Protein AF-A0A371MKV5-F1 (afdb_monomer)

Foldseek 3Di:
DDDDDPVVPPPPDDDDDDPPFDKFAAPVVRDIDGLCCCCPVVVCVPCSLVVVQVVCCVVPVHGTPPQKWWKKQWPPDRDIDTHSDPVVNVVVQQVCCQVPQTKMWIDTPPDDIDIDGYD

Radius of gyration: 21.93 Å; Cα contacts (8 Å, |Δi|>4): 164; chains: 1; bounding box: 76×26×45 Å

pLDDT: mean 86.49, std 12.55, range [53.44, 97.62]

Secondary structure (DSSP, 8-state):
-PPPPGGGG---PPSS------EEEETTTTEEEETHIIIIIS--GGGHHHHHHHHHHHHHSSPPTT--PEEEEESSSS-EEEESSHHHHHHHHHHHHHHH---EEEEETTEEEEEE---

Mean predicted aligned error: 9.54 Å

Solvent-accessible surface area (backbone atoms only — not comparable to full-atom values): 7220 Å² total; per-residue (Å²): 136,81,80,86,62,82,74,81,68,63,74,77,72,78,84,68,86,79,85,80,68,57,69,51,43,22,82,91,79,70,50,72,44,70,41,52,58,37,37,72,74,64,62,41,56,94,43,26,67,58,52,50,38,59,50,46,24,73,77,70,75,45,63,41,56,99,56,64,49,27,39,34,40,38,79,80,50,98,56,64,53,76,26,85,42,64,71,57,36,53,51,51,40,52,54,49,9,62,75,70,65,34,46,20,40,38,38,39,88,91,51,83,67,45,76,42,68,47,128

Structure (mmCIF, N/CA/C/O backbone):
data_AF-A0A371MKV5-F1
#
_entry.id   AF-A0A371MKV5-F1
#
loop_
_atom_site.group_PDB
_atom_site.id
_atom_site.type_symbol
_atom_site.label_atom_id
_atom_site.label_alt_id
_atom_site.label_comp_id
_atom_site.label_asym_id
_atom_site.label_entity_id
_atom_site.label_s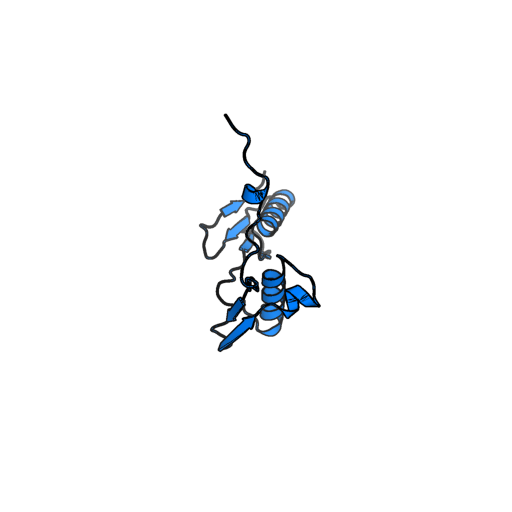eq_id
_atom_site.pdbx_PDB_ins_code
_atom_site.Cartn_x
_atom_site.Cartn_y
_atom_site.Cartn_z
_atom_site.occupancy
_atom_site.B_iso_or_equiv
_atom_site.auth_seq_id
_atom_site.auth_comp_id
_atom_site.auth_asym_id
_atom_site.auth_atom_id
_atom_site.pdbx_PDB_model_num
ATOM 1 N N . MET A 1 1 ? 61.990 2.007 5.699 1.00 53.44 1 MET A N 1
ATOM 2 C CA . MET A 1 1 ? 60.602 1.725 5.289 1.00 53.44 1 MET A CA 1
ATOM 3 C C . MET A 1 1 ? 60.171 2.875 4.407 1.00 53.44 1 MET A C 1
ATOM 5 O O . MET A 1 1 ? 60.236 4.006 4.870 1.00 53.44 1 MET A O 1
ATOM 9 N N . SER A 1 2 ? 59.897 2.611 3.133 1.00 54.66 2 SER A N 1
ATOM 10 C CA . SER A 1 2 ? 59.498 3.646 2.172 1.00 54.66 2 SER A CA 1
ATOM 11 C C . SER A 1 2 ? 57.991 3.899 2.287 1.00 54.66 2 SER A C 1
ATOM 13 O O . SER A 1 2 ? 57.264 2.931 2.521 1.00 54.66 2 SER A O 1
ATOM 15 N N . PRO A 1 3 ? 57.514 5.151 2.169 1.00 62.47 3 PRO A N 1
ATOM 16 C CA . PRO A 1 3 ? 56.083 5.434 2.171 1.00 62.47 3 PRO A CA 1
ATOM 17 C C . PRO A 1 3 ? 55.419 4.852 0.908 1.00 62.47 3 PRO A C 1
ATOM 19 O O . PRO A 1 3 ? 56.089 4.741 -0.126 1.00 62.47 3 PRO A O 1
ATOM 22 N N . PRO A 1 4 ? 54.132 4.465 0.978 1.00 60.06 4 PRO A N 1
ATOM 23 C CA . PRO A 1 4 ? 53.377 4.066 -0.206 1.00 60.06 4 PRO A CA 1
ATOM 24 C C . PRO A 1 4 ? 53.304 5.237 -1.197 1.00 60.06 4 PRO A C 1
ATOM 26 O O . PRO A 1 4 ? 53.263 6.400 -0.791 1.00 60.06 4 PRO A O 1
ATOM 29 N N . SER A 1 5 ? 53.361 4.930 -2.493 1.00 59.56 5 SER A N 1
ATOM 30 C CA . SER A 1 5 ? 53.285 5.934 -3.562 1.00 59.56 5 SER A CA 1
ATOM 31 C C . SER A 1 5 ? 51.828 6.307 -3.847 1.00 59.56 5 SER A C 1
ATOM 33 O O . SER A 1 5 ? 50.949 5.460 -3.738 1.00 59.56 5 SER A O 1
ATOM 35 N N . ASP A 1 6 ? 51.588 7.548 -4.282 1.00 57.12 6 ASP A N 1
ATOM 36 C CA . ASP A 1 6 ? 50.274 8.096 -4.686 1.00 57.12 6 ASP A CA 1
ATOM 37 C C . ASP A 1 6 ? 49.497 7.243 -5.716 1.00 57.12 6 ASP A C 1
ATOM 39 O O . ASP A 1 6 ? 48.298 7.436 -5.908 1.00 57.12 6 ASP A O 1
ATOM 43 N N . ASP A 1 7 ? 50.152 6.283 -6.376 1.00 56.00 7 ASP A N 1
ATOM 44 C CA . ASP A 1 7 ? 49.526 5.409 -7.374 1.00 56.00 7 ASP A CA 1
ATOM 45 C C . ASP A 1 7 ? 48.595 4.343 -6.753 1.00 56.00 7 ASP A C 1
ATOM 47 O O . ASP A 1 7 ? 47.689 3.862 -7.430 1.00 56.00 7 ASP A O 1
ATOM 51 N N . ASP A 1 8 ? 48.727 4.045 -5.451 1.00 56.94 8 ASP A N 1
ATOM 52 C CA . ASP A 1 8 ? 47.818 3.136 -4.721 1.00 56.94 8 ASP A CA 1
ATOM 53 C C . ASP A 1 8 ? 46.412 3.736 -4.498 1.00 56.94 8 ASP A C 1
ATOM 55 O O . ASP A 1 8 ? 45.469 3.015 -4.172 1.00 56.94 8 ASP A O 1
ATOM 59 N N . PHE A 1 9 ? 46.240 5.049 -4.707 1.00 55.78 9 PHE A N 1
ATOM 60 C CA . PHE A 1 9 ? 44.943 5.738 -4.660 1.00 55.78 9 PHE A CA 1
ATOM 61 C C . PHE A 1 9 ? 44.305 5.918 -6.040 1.00 55.78 9 PHE A C 1
ATOM 63 O O . PHE A 1 9 ? 43.363 6.703 -6.182 1.00 55.78 9 PHE A O 1
ATOM 70 N N . ARG A 1 10 ? 44.761 5.198 -7.076 1.00 62.00 10 ARG A N 1
ATOM 71 C CA . ARG A 1 10 ? 43.994 5.113 -8.324 1.00 62.00 10 ARG A CA 1
ATOM 72 C C . ARG A 1 10 ? 42.695 4.362 -8.055 1.00 62.00 10 ARG A C 1
ATOM 74 O O . ARG A 1 10 ? 42.608 3.140 -8.180 1.00 62.00 10 ARG A O 1
ATOM 81 N N . THR A 1 11 ? 41.673 5.133 -7.696 1.00 61.62 11 THR A N 1
ATOM 82 C CA . THR A 1 11 ? 40.267 4.756 -7.745 1.00 61.62 11 THR A CA 1
ATOM 83 C C . THR A 1 11 ? 40.038 4.065 -9.078 1.00 61.62 11 THR A C 1
ATOM 85 O O . THR A 1 11 ? 40.104 4.696 -10.136 1.00 61.62 11 THR A O 1
ATOM 88 N N . HIS A 1 12 ? 39.843 2.749 -9.027 1.00 59.12 12 HIS A N 1
ATOM 89 C CA . HIS A 1 12 ? 39.460 1.972 -10.190 1.00 59.12 12 HIS A CA 1
ATOM 90 C C . HIS A 1 12 ? 38.163 2.590 -10.701 1.00 59.12 12 HIS A C 1
ATOM 92 O O . HIS A 1 12 ? 37.133 2.510 -10.035 1.00 59.12 12 HIS A O 1
ATOM 98 N N . SER A 1 13 ? 38.233 3.291 -11.833 1.00 61.06 13 SER A N 1
ATOM 99 C CA . SER A 1 13 ? 37.035 3.815 -12.477 1.00 61.06 13 SER A CA 1
ATOM 100 C C . SER A 1 13 ? 36.193 2.604 -12.878 1.00 61.06 13 SER A C 1
ATOM 102 O O . SER A 1 13 ? 36.711 1.755 -13.615 1.00 61.06 13 SER A O 1
ATOM 104 N N . PRO A 1 14 ? 34.954 2.464 -12.373 1.00 60.78 14 PRO A N 1
ATOM 105 C CA . PRO A 1 14 ? 34.107 1.349 -12.754 1.00 60.78 14 PRO A CA 1
ATOM 106 C C . PRO A 1 14 ? 33.977 1.340 -14.278 1.00 60.78 14 PRO A C 1
ATOM 108 O O . PRO A 1 14 ? 33.641 2.346 -14.903 1.00 60.78 14 PRO A O 1
ATOM 111 N N . THR A 1 15 ? 34.351 0.217 -14.881 1.00 63.50 15 THR A N 1
ATOM 112 C CA . THR A 1 15 ? 34.209 -0.016 -16.314 1.00 63.50 15 THR A CA 1
ATOM 113 C C . THR A 1 15 ? 32.777 -0.499 -16.540 1.00 63.50 15 THR A C 1
ATOM 115 O O . THR A 1 15 ? 32.425 -1.558 -16.037 1.00 63.50 15 THR A O 1
ATOM 118 N N . ALA A 1 16 ? 32.006 0.287 -17.298 1.00 61.97 16 ALA A N 1
ATOM 119 C CA . ALA A 1 16 ? 30.571 0.179 -17.606 1.00 61.97 16 ALA A CA 1
ATOM 120 C C . ALA A 1 16 ? 29.611 0.838 -16.585 1.00 61.97 16 ALA A C 1
ATOM 122 O O . ALA A 1 16 ? 29.783 0.657 -15.379 1.00 61.97 16 ALA A O 1
ATOM 123 N N . PRO A 1 17 ? 28.606 1.612 -17.056 1.00 59.69 17 PRO A N 1
ATOM 124 C CA . PRO A 1 17 ? 27.494 2.029 -16.209 1.00 59.69 17 PRO A CA 1
ATOM 125 C C . PRO A 1 17 ? 26.744 0.773 -15.759 1.00 59.69 17 PRO A C 1
ATOM 127 O O . PRO A 1 17 ? 26.424 -0.084 -16.583 1.00 59.69 17 PRO A O 1
ATOM 130 N N . ILE A 1 18 ? 26.519 0.642 -14.454 1.00 65.62 18 ILE A N 1
ATOM 131 C CA . ILE A 1 18 ? 25.618 -0.381 -13.930 1.00 65.62 18 ILE A CA 1
ATOM 132 C C . ILE A 1 18 ? 24.206 0.120 -14.230 1.00 65.62 18 ILE A C 1
ATOM 134 O O . ILE A 1 18 ? 23.860 1.238 -13.847 1.00 65.62 18 ILE A O 1
ATOM 138 N N . ASP A 1 19 ? 23.435 -0.662 -14.984 1.00 69.69 19 ASP A N 1
ATOM 139 C CA . ASP A 1 19 ? 22.012 -0.397 -15.168 1.00 69.69 19 ASP A CA 1
ATOM 140 C C . ASP A 1 19 ? 21.271 -0.914 -13.934 1.00 69.69 19 ASP A C 1
ATOM 142 O O . ASP A 1 19 ? 20.872 -2.074 -13.860 1.00 69.69 19 ASP A O 1
ATOM 146 N 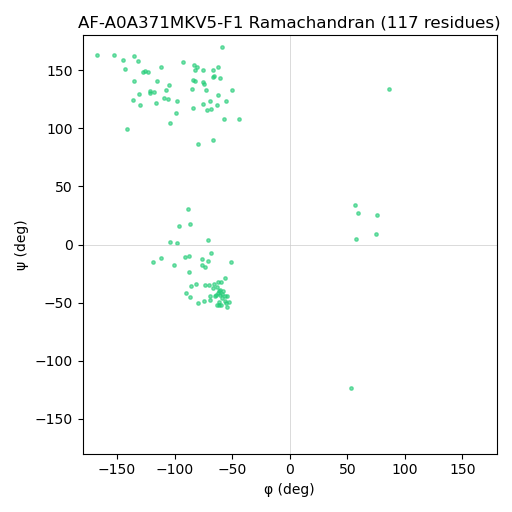N . ASP A 1 20 ? 21.196 -0.054 -12.921 1.00 74.00 20 ASP A N 1
ATOM 147 C CA . ASP A 1 20 ? 20.490 -0.309 -11.665 1.00 74.00 20 ASP A CA 1
ATOM 148 C C . ASP A 1 20 ? 18.996 0.062 -11.765 1.00 74.00 20 ASP A C 1
ATOM 150 O O . ASP A 1 20 ? 18.331 0.249 -10.741 1.00 74.00 20 ASP A O 1
ATOM 154 N N . THR A 1 21 ? 18.458 0.203 -12.985 1.00 85.75 21 THR A N 1
ATOM 155 C CA . THR A 1 21 ? 17.046 0.528 -13.203 1.00 85.75 21 THR A CA 1
ATOM 156 C C . THR A 1 21 ? 16.185 -0.667 -12.780 1.00 85.75 21 THR A C 1
ATOM 158 O O . THR A 1 21 ? 16.287 -1.750 -13.362 1.00 85.75 21 THR A O 1
ATOM 161 N N . PRO A 1 22 ? 15.322 -0.518 -11.761 1.00 89.19 22 PRO A N 1
ATOM 162 C CA . PRO A 1 22 ? 14.445 -1.584 -11.327 1.00 89.19 22 PRO A CA 1
ATOM 163 C C . PRO A 1 22 ? 13.439 -1.911 -12.428 1.00 89.19 22 PRO A C 1
ATOM 165 O O . PRO A 1 22 ? 12.970 -1.038 -13.156 1.00 89.19 22 PRO A O 1
ATOM 168 N N . THR A 1 23 ? 13.111 -3.192 -12.521 1.00 92.31 23 THR A N 1
ATOM 169 C CA . THR A 1 23 ? 12.140 -3.728 -13.472 1.00 92.31 23 THR A CA 1
ATOM 170 C C . THR A 1 23 ? 10.962 -4.304 -12.699 1.00 92.31 23 THR A C 1
ATOM 172 O O . THR A 1 23 ? 11.150 -4.917 -11.646 1.00 92.31 23 THR A O 1
ATOM 175 N N . VAL A 1 24 ? 9.751 -4.098 -13.209 1.00 93.50 24 VAL A N 1
ATOM 176 C CA . VAL A 1 24 ? 8.513 -4.643 -12.650 1.00 93.50 24 VAL A CA 1
ATOM 177 C C . VAL A 1 24 ? 7.828 -5.492 -13.709 1.00 93.50 24 VAL A C 1
ATOM 179 O O . VAL A 1 24 ? 7.616 -5.043 -14.833 1.00 93.50 24 VAL A O 1
ATOM 182 N N . SER A 1 25 ? 7.442 -6.708 -13.345 1.00 95.38 25 SER A N 1
ATOM 18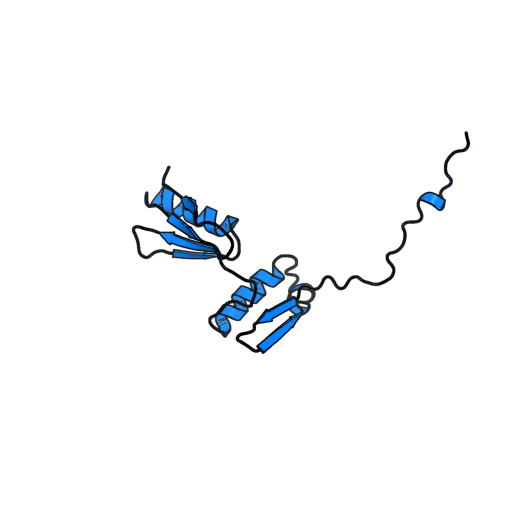3 C CA . SER A 1 25 ? 6.733 -7.639 -14.220 1.00 95.38 25 SER A CA 1
ATOM 184 C C . SER A 1 25 ? 5.298 -7.852 -13.742 1.00 95.38 25 SER A C 1
ATOM 186 O O . SER A 1 25 ? 4.962 -7.674 -12.569 1.00 95.38 25 SER A O 1
ATOM 188 N N . CYS A 1 26 ? 4.399 -8.188 -14.663 1.00 96.69 26 CYS A N 1
ATOM 189 C CA . CYS A 1 26 ? 3.042 -8.580 -14.312 1.00 96.69 26 CYS A CA 1
ATOM 190 C C . CYS A 1 26 ? 2.555 -9.713 -15.211 1.00 96.69 26 CYS A C 1
ATOM 192 O O . CYS A 1 26 ? 2.047 -9.494 -16.313 1.00 96.69 26 CYS A O 1
ATOM 194 N N . SER A 1 27 ? 2.619 -10.934 -14.694 1.00 95.44 27 SER A N 1
ATOM 195 C CA . SER A 1 27 ? 2.173 -12.173 -15.331 1.00 95.44 27 SER A CA 1
ATOM 196 C C . SER A 1 27 ? 0.706 -12.142 -15.766 1.00 95.44 27 SER A C 1
ATOM 198 O O . SER A 1 27 ? 0.331 -12.777 -16.751 1.00 95.44 27 SER A O 1
ATOM 200 N N . ARG A 1 28 ? -0.134 -11.370 -15.066 1.00 94.69 28 ARG A N 1
ATOM 201 C CA . ARG A 1 28 ? -1.558 -11.198 -15.393 1.00 94.69 28 ARG A CA 1
ATOM 202 C C . ARG A 1 28 ? -1.784 -10.315 -16.617 1.00 94.69 28 ARG A C 1
ATOM 204 O O . ARG A 1 28 ? -2.733 -10.565 -17.359 1.00 94.69 28 ARG A O 1
ATOM 211 N N . CYS A 1 29 ? -0.942 -9.303 -16.812 1.00 95.75 29 CYS A N 1
ATOM 212 C CA . CYS A 1 29 ? -0.963 -8.445 -17.997 1.00 95.75 29 CYS A CA 1
ATOM 213 C C . CYS A 1 29 ? -0.109 -9.017 -19.138 1.00 95.75 29 CYS A C 1
ATOM 215 O O . CYS A 1 29 ? -0.381 -8.717 -20.295 1.00 95.75 29 CYS A O 1
ATOM 217 N N . GLY A 1 30 ? 0.869 -9.868 -18.815 1.00 94.06 30 GLY A N 1
ATOM 218 C CA . GLY A 1 30 ? 1.816 -10.444 -19.767 1.00 94.06 30 GLY A CA 1
ATOM 219 C C . GLY A 1 30 ? 2.904 -9.468 -20.212 1.00 94.06 30 GLY A C 1
ATOM 220 O O . GLY A 1 30 ? 3.426 -9.632 -21.308 1.00 94.06 30 GLY A O 1
ATOM 221 N N . GLU A 1 31 ? 3.210 -8.465 -19.389 1.00 95.25 31 GLU A N 1
ATOM 2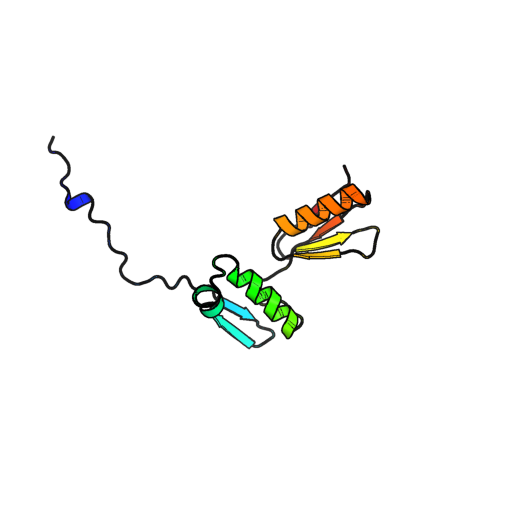22 C CA . GLU A 1 31 ? 4.099 -7.348 -19.723 1.00 95.25 31 GLU A CA 1
ATOM 223 C C . GLU A 1 31 ? 5.128 -7.119 -18.605 1.00 95.25 31 GLU A C 1
ATOM 225 O O . GLU A 1 31 ? 4.920 -7.510 -17.449 1.00 95.25 31 GLU A O 1
ATOM 230 N N . GLU A 1 32 ? 6.233 -6.478 -18.975 1.00 95.25 32 GLU A N 1
ATOM 231 C CA . GLU A 1 32 ? 7.339 -6.086 -18.103 1.00 95.25 32 GLU A CA 1
ATOM 232 C C . GLU A 1 32 ? 7.752 -4.647 -18.436 1.00 95.25 32 GLU A C 1
ATOM 234 O O . GLU A 1 32 ? 7.755 -4.255 -19.605 1.00 95.25 32 GLU A O 1
ATOM 239 N N . TRP A 1 33 ? 8.079 -3.861 -17.410 1.00 94.88 33 TRP A N 1
ATOM 240 C CA . TRP A 1 33 ? 8.437 -2.451 -17.534 1.00 94.88 33 TRP A CA 1
ATOM 241 C C . TRP A 1 33 ? 9.725 -2.156 -16.773 1.00 94.88 33 TRP A C 1
ATOM 243 O O . TRP A 1 33 ? 9.835 -2.474 -15.586 1.00 94.88 33 TRP A O 1
ATOM 253 N N . ASP A 1 34 ? 10.673 -1.498 -17.434 1.00 92.19 34 ASP A N 1
ATOM 254 C CA . ASP A 1 34 ? 11.744 -0.788 -16.747 1.00 92.19 34 ASP A CA 1
ATOM 255 C C . ASP A 1 34 ? 11.196 0.519 -16.156 1.00 92.19 34 ASP A C 1
ATOM 257 O O . ASP A 1 34 ? 10.381 1.206 -16.771 1.00 92.19 34 ASP A O 1
ATOM 261 N N . LEU A 1 35 ? 11.625 0.863 -14.943 1.00 90.62 35 LEU A N 1
ATOM 262 C CA . LEU A 1 35 ? 11.145 2.057 -14.242 1.00 90.62 35 LEU A CA 1
ATOM 263 C C . LEU A 1 35 ? 11.974 3.309 -14.566 1.00 90.62 35 LEU A C 1
ATOM 265 O O . LEU A 1 35 ? 12.138 4.189 -13.714 1.00 90.62 35 LEU A O 1
ATOM 269 N N . SER A 1 36 ? 12.543 3.392 -15.774 1.00 86.38 36 SER A N 1
ATOM 270 C CA . SER A 1 36 ? 13.344 4.549 -16.196 1.00 86.38 36 SER A CA 1
ATOM 271 C C . SER A 1 36 ? 12.515 5.832 -16.187 1.00 86.38 36 SER A C 1
ATOM 273 O O . SER A 1 36 ? 12.978 6.864 -15.713 1.00 86.38 36 SER A O 1
ATOM 275 N N . TYR A 1 37 ? 11.249 5.765 -16.601 1.00 82.38 37 TYR A N 1
ATOM 276 C CA . TYR A 1 37 ? 10.329 6.899 -16.557 1.00 82.38 37 TYR A CA 1
ATOM 277 C C . TYR A 1 37 ? 10.097 7.402 -15.121 1.00 82.38 37 TYR A C 1
ATOM 279 O O . TYR A 1 37 ? 10.243 8.591 -14.823 1.00 82.38 37 TYR A O 1
ATOM 287 N N . GLU A 1 38 ? 9.780 6.501 -14.193 1.00 88.38 38 GLU A N 1
ATOM 288 C CA . GLU A 1 38 ? 9.546 6.826 -12.785 1.00 88.38 38 GLU A CA 1
ATOM 289 C C . GLU A 1 38 ? 10.798 7.394 -12.104 1.00 88.38 38 GLU A C 1
ATOM 291 O O . GLU A 1 38 ? 10.699 8.277 -11.243 1.00 88.38 38 GLU A O 1
ATOM 296 N N . LEU A 1 39 ? 11.977 6.885 -12.461 1.00 85.38 39 LEU A N 1
ATOM 297 C CA . LEU A 1 39 ? 13.246 7.317 -11.885 1.00 85.38 39 LEU A CA 1
ATOM 298 C C . LEU A 1 39 ? 13.762 8.621 -12.487 1.00 85.38 39 LEU A C 1
ATOM 300 O O . LEU A 1 39 ? 14.090 9.539 -11.734 1.00 85.38 39 LEU A O 1
ATOM 304 N N . ASP A 1 40 ? 13.814 8.715 -13.808 1.00 82.75 40 ASP A N 1
ATOM 305 C CA . ASP A 1 40 ? 14.492 9.804 -14.505 1.00 82.75 40 ASP A CA 1
ATOM 306 C C . ASP A 1 40 ? 13.552 10.981 -14.768 1.00 82.75 40 ASP A C 1
ATOM 308 O O . ASP A 1 40 ? 13.929 12.140 -14.568 1.00 82.75 40 ASP A O 1
ATOM 312 N N . GLU A 1 41 ? 12.309 10.709 -15.173 1.00 85.25 41 GLU A N 1
ATOM 313 C CA . GLU A 1 41 ? 11.343 11.764 -15.486 1.00 85.25 41 GLU A CA 1
ATOM 314 C C . GLU A 1 41 ? 10.581 12.230 -14.242 1.00 85.25 41 GLU A C 1
ATOM 316 O O . GLU A 1 41 ? 10.455 13.438 -14.015 1.00 85.25 41 GLU A O 1
ATOM 321 N N . LEU A 1 42 ? 10.107 11.298 -13.404 1.00 86.06 42 LEU A N 1
ATOM 322 C CA . LEU A 1 42 ? 9.344 11.629 -12.191 1.00 86.06 42 LEU A CA 1
ATOM 323 C C . LEU A 1 42 ? 10.207 11.810 -10.933 1.00 86.06 42 LEU A C 1
ATOM 325 O O . LEU A 1 42 ? 9.699 12.309 -9.927 1.00 86.06 42 LEU A O 1
ATOM 329 N N . GLN A 1 43 ? 11.498 11.458 -10.978 1.00 85.06 43 GLN A N 1
ATOM 330 C CA . GLN A 1 43 ? 12.457 11.646 -9.876 1.00 85.06 43 GLN A CA 1
ATOM 331 C C . GLN A 1 43 ? 12.014 10.977 -8.564 1.00 85.06 43 GLN A C 1
ATOM 333 O O . GLN A 1 43 ? 12.288 11.471 -7.468 1.00 85.06 43 GLN A O 1
ATOM 338 N N . LEU A 1 44 ? 11.326 9.836 -8.663 1.00 83.00 44 LEU A N 1
ATOM 339 C CA . LEU A 1 44 ? 10.757 9.136 -7.506 1.00 83.00 44 LEU A CA 1
ATOM 340 C C . LEU A 1 44 ? 11.803 8.368 -6.689 1.00 83.00 44 LEU A C 1
ATOM 342 O O . LEU A 1 44 ? 11.549 8.020 -5.534 1.00 83.00 44 LEU A O 1
ATOM 346 N N . GLY A 1 45 ? 12.980 8.103 -7.262 1.00 85.81 45 GLY A N 1
ATOM 347 C CA . GLY A 1 45 ? 14.064 7.388 -6.592 1.00 85.81 45 GLY A CA 1
ATOM 348 C C . GLY A 1 45 ? 13.598 6.047 -6.016 1.00 85.81 45 GLY A C 1
ATOM 349 O O . GLY A 1 45 ? 13.029 5.213 -6.718 1.00 85.81 45 GLY A O 1
ATOM 350 N N . ASN A 1 46 ? 13.789 5.851 -4.708 1.00 80.62 46 ASN A N 1
ATOM 351 C CA . ASN A 1 46 ? 13.413 4.614 -4.015 1.00 80.62 46 ASN A CA 1
ATOM 352 C C . ASN A 1 46 ? 11.894 4.365 -3.912 1.00 80.62 46 ASN A C 1
ATOM 354 O O . ASN A 1 46 ? 11.499 3.289 -3.472 1.00 80.62 46 ASN A O 1
ATOM 358 N N . GLN A 1 47 ? 11.052 5.326 -4.304 1.00 84.19 47 GLN A N 1
ATOM 359 C CA . GLN A 1 47 ? 9.591 5.184 -4.334 1.00 84.19 47 GLN A CA 1
ATOM 360 C C . GLN A 1 47 ? 9.043 4.829 -5.724 1.00 84.19 47 GLN A C 1
ATOM 362 O O . GLN A 1 47 ? 7.829 4.718 -5.876 1.00 84.19 47 GLN A O 1
ATOM 367 N N . SER A 1 48 ? 9.902 4.655 -6.734 1.00 89.75 48 SER A N 1
ATOM 368 C CA . SER A 1 48 ? 9.501 4.320 -8.112 1.00 89.75 48 SER A CA 1
ATOM 369 C C . SER A 1 48 ? 8.623 3.066 -8.175 1.00 89.75 48 SER A C 1
ATOM 371 O O . SER A 1 48 ? 7.493 3.140 -8.651 1.00 89.75 48 SER A O 1
ATOM 373 N N . VAL A 1 49 ? 9.087 1.952 -7.597 1.00 88.75 49 VAL A N 1
ATOM 374 C CA . VAL A 1 49 ? 8.333 0.684 -7.535 1.00 88.75 49 VAL A CA 1
ATOM 375 C C . VAL A 1 49 ? 7.000 0.862 -6.807 1.00 88.75 49 VAL A C 1
ATOM 377 O O . VAL A 1 49 ? 5.971 0.361 -7.257 1.00 88.75 49 VAL A O 1
ATOM 380 N N . GLU A 1 50 ? 6.999 1.607 -5.697 1.00 88.75 50 GLU A N 1
ATOM 381 C CA . GLU A 1 50 ? 5.784 1.862 -4.923 1.00 88.75 50 GLU A CA 1
ATOM 382 C C . GLU A 1 50 ? 4.748 2.615 -5.765 1.00 88.75 50 GLU A C 1
ATOM 384 O O . GLU A 1 50 ? 3.605 2.175 -5.881 1.00 88.75 50 GLU A O 1
ATOM 389 N N . GLN A 1 51 ? 5.135 3.729 -6.389 1.00 89.69 51 GLN A N 1
ATOM 390 C CA . GLN A 1 51 ? 4.218 4.518 -7.210 1.00 89.69 51 GLN A CA 1
ATOM 391 C C . GLN A 1 51 ? 3.724 3.744 -8.427 1.00 89.69 51 GLN A C 1
ATOM 393 O O . GLN A 1 51 ? 2.518 3.760 -8.676 1.00 89.69 51 GLN A O 1
ATOM 398 N N . PHE A 1 52 ? 4.609 3.024 -9.124 1.00 92.94 52 PHE A N 1
ATOM 399 C CA . PHE A 1 52 ? 4.222 2.170 -10.243 1.00 92.94 52 PHE A CA 1
ATOM 400 C C . PHE A 1 52 ? 3.166 1.150 -9.807 1.00 92.94 52 PHE A C 1
ATOM 402 O O . PHE A 1 52 ? 2.100 1.053 -10.406 1.00 92.94 52 PHE A O 1
ATOM 409 N N . ALA A 1 53 ? 3.391 0.447 -8.695 1.00 92.94 53 ALA A N 1
ATOM 410 C CA . ALA A 1 53 ? 2.440 -0.525 -8.169 1.00 92.94 53 ALA A CA 1
ATOM 411 C C . ALA A 1 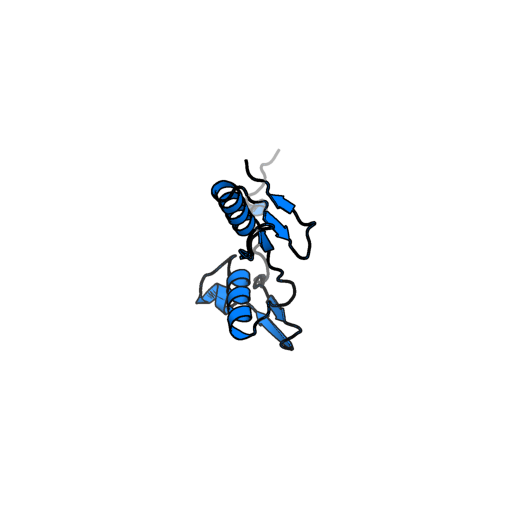53 ? 1.084 0.094 -7.779 1.00 92.94 53 ALA A C 1
ATOM 413 O O . ALA A 1 53 ? 0.028 -0.503 -8.018 1.00 92.94 53 ALA A O 1
ATOM 414 N N . LEU A 1 54 ? 1.086 1.290 -7.176 1.00 90.56 54 LEU A N 1
ATOM 415 C CA . LEU A 1 54 ? -0.137 2.028 -6.841 1.00 90.56 54 LEU A CA 1
ATOM 416 C C . LEU A 1 54 ? -0.894 2.494 -8.082 1.00 90.56 54 LEU A C 1
ATOM 418 O O . LEU A 1 54 ? -2.125 2.531 -8.057 1.00 90.56 54 LEU A O 1
ATOM 422 N N . ASP A 1 55 ? -0.188 2.898 -9.129 1.00 92.62 55 ASP A N 1
ATOM 423 C CA . ASP A 1 55 ? -0.800 3.329 -10.375 1.00 92.62 55 ASP A CA 1
ATOM 424 C C . ASP A 1 55 ? -1.341 2.136 -11.169 1.00 92.62 55 ASP A C 1
ATOM 426 O O . ASP A 1 55 ? -2.527 2.105 -11.507 1.00 92.62 55 ASP A O 1
ATOM 430 N N . HIS A 1 56 ? -0.529 1.090 -11.330 1.00 94.38 56 HIS A N 1
ATOM 431 C CA . HIS A 1 56 ? -0.910 -0.158 -11.986 1.00 94.38 56 HIS A CA 1
ATOM 432 C C . HIS A 1 56 ? -2.184 -0.725 -11.373 1.00 94.38 56 HIS A C 1
ATOM 434 O O . HIS A 1 56 ? -3.154 -0.951 -12.090 1.00 94.38 56 HIS A O 1
ATOM 440 N N . ARG A 1 57 ? -2.271 -0.837 -10.038 1.00 92.94 57 ARG A N 1
ATOM 441 C CA . ARG A 1 57 ? -3.491 -1.348 -9.387 1.00 92.94 57 ARG A CA 1
ATOM 442 C C . ARG A 1 57 ? -4.720 -0.471 -9.634 1.00 92.94 57 ARG A C 1
ATOM 444 O O . ARG A 1 57 ? -5.831 -0.993 -9.653 1.00 92.94 57 ARG A O 1
ATOM 451 N N . ARG A 1 58 ? -4.561 0.853 -9.769 1.00 92.00 58 ARG A N 1
ATOM 452 C CA . ARG A 1 58 ? -5.685 1.771 -10.029 1.00 92.00 58 ARG A CA 1
ATOM 453 C C . ARG A 1 58 ? -6.224 1.569 -11.439 1.00 92.00 58 ARG A C 1
ATOM 455 O O . ARG A 1 58 ? -7.433 1.668 -11.631 1.00 92.00 58 ARG A O 1
ATOM 462 N N . HIS A 1 59 ? -5.349 1.252 -12.387 1.00 94.94 59 HIS A N 1
ATOM 463 C CA . HIS A 1 59 ? -5.708 1.025 -13.781 1.00 94.94 59 HIS A CA 1
ATOM 464 C C . HIS A 1 59 ? -6.158 -0.415 -14.067 1.00 94.94 59 HIS A C 1
ATOM 466 O O . HIS A 1 59 ? -7.076 -0.624 -14.857 1.00 94.94 59 HIS A O 1
ATOM 472 N N . THR A 1 60 ? -5.558 -1.411 -13.412 1.00 95.25 60 THR A N 1
ATOM 473 C CA . THR A 1 60 ? -5.748 -2.838 -13.727 1.00 95.25 60 THR A CA 1
ATOM 474 C C . THR A 1 60 ? -6.498 -3.624 -12.648 1.00 95.25 60 THR A C 1
ATOM 476 O O . THR A 1 60 ? -6.901 -4.769 -12.872 1.00 95.25 60 THR A O 1
ATOM 479 N N . GLY A 1 61 ? -6.691 -3.042 -11.463 1.00 93.81 61 GLY A N 1
ATOM 480 C CA . GLY A 1 61 ? -7.358 -3.680 -10.327 1.00 93.81 61 GLY A CA 1
ATOM 481 C C . GLY A 1 61 ? -6.522 -4.732 -9.590 1.00 93.81 61 GLY A C 1
ATOM 482 O O . GLY A 1 61 ? -7.070 -5.444 -8.749 1.00 93.81 61 GLY A O 1
ATOM 483 N N . HIS A 1 62 ? -5.229 -4.874 -9.892 1.00 93.12 62 HIS A N 1
ATOM 484 C CA . HIS A 1 62 ? -4.328 -5.817 -9.221 1.00 93.12 62 HIS A CA 1
ATOM 485 C C . HIS A 1 62 ? -2.911 -5.251 -9.083 1.00 93.12 62 HIS A C 1
ATOM 487 O O . HIS A 1 62 ? -2.538 -4.338 -9.809 1.00 93.12 62 HIS A O 1
ATOM 493 N N . PHE A 1 63 ? -2.124 -5.783 -8.146 1.00 93.94 63 PHE A N 1
ATOM 494 C CA . PHE A 1 63 ? -0.707 -5.436 -8.034 1.00 93.94 63 PHE A CA 1
ATOM 495 C C . PHE A 1 63 ? 0.140 -6.215 -9.056 1.00 93.94 63 PHE A C 1
ATOM 497 O O . PHE A 1 63 ? -0.278 -7.306 -9.460 1.00 93.94 63 PHE A O 1
ATOM 504 N N . PRO A 1 64 ? 1.289 -5.659 -9.488 1.00 94.31 64 PRO A N 1
ATOM 505 C CA . PRO A 1 64 ? 2.291 -6.392 -10.261 1.00 94.31 64 PRO A CA 1
ATOM 506 C C . PRO A 1 64 ? 2.825 -7.621 -9.513 1.00 94.31 64 PRO A C 1
ATOM 508 O O . PRO A 1 64 ? 2.558 -7.799 -8.322 1.00 94.31 64 PRO A O 1
ATOM 511 N N . ASP A 1 65 ? 3.584 -8.458 -10.216 1.00 92.00 65 ASP A N 1
ATOM 512 C CA . ASP A 1 65 ? 4.263 -9.596 -9.599 1.00 92.00 65 ASP A CA 1
ATOM 513 C C . ASP A 1 65 ? 5.274 -9.100 -8.550 1.00 92.00 65 ASP A C 1
ATOM 515 O O . ASP A 1 65 ? 5.742 -7.962 -8.606 1.00 92.00 65 ASP A O 1
ATOM 519 N N . ASP A 1 66 ? 5.551 -9.938 -7.547 1.00 86.31 66 ASP A N 1
ATOM 520 C CA . ASP A 1 66 ? 6.447 -9.657 -6.412 1.00 86.31 66 ASP A CA 1
ATOM 521 C C . ASP A 1 66 ? 6.093 -8.416 -5.562 1.00 86.31 66 ASP A C 1
ATOM 523 O O . ASP A 1 66 ? 6.789 -8.088 -4.600 1.00 86.31 66 ASP A O 1
ATOM 527 N N . VAL A 1 67 ? 4.966 -7.751 -5.843 1.00 91.06 67 VAL A N 1
ATOM 528 C CA . VAL A 1 67 ? 4.423 -6.669 -5.021 1.00 91.06 67 VAL A CA 1
ATOM 529 C C . VAL A 1 67 ? 3.238 -7.181 -4.216 1.00 91.06 67 VAL A C 1
ATOM 531 O O . VAL A 1 67 ? 2.113 -7.295 -4.708 1.00 91.06 67 VAL A O 1
ATOM 534 N N . SER A 1 68 ? 3.479 -7.402 -2.929 1.00 90.38 68 SER A N 1
ATOM 535 C CA . SER A 1 68 ? 2.437 -7.749 -1.968 1.00 90.38 68 SER A CA 1
ATOM 536 C C . SER A 1 68 ? 2.187 -6.583 -1.011 1.00 90.38 68 SER A C 1
ATOM 538 O O . SER A 1 68 ? 3.124 -6.067 -0.404 1.00 90.38 68 SER A O 1
ATOM 540 N N . PRO A 1 69 ? 0.941 -6.106 -0.863 1.00 92.12 69 PRO A N 1
ATOM 541 C CA . PRO A 1 69 ? 0.641 -5.077 0.117 1.00 92.12 69 PRO A CA 1
ATOM 542 C C . PRO A 1 69 ? 0.614 -5.660 1.533 1.00 92.12 69 PRO A C 1
ATOM 544 O O . PRO A 1 69 ? 0.197 -6.793 1.764 1.00 92.12 69 PRO A O 1
ATOM 547 N N . TRP A 1 70 ? 0.956 -4.820 2.500 1.00 94.25 70 TRP A N 1
ATOM 548 C CA . TRP A 1 70 ? 0.565 -4.974 3.892 1.00 94.25 70 TRP A CA 1
ATOM 549 C C . TRP A 1 70 ? -0.918 -4.662 4.025 1.00 94.25 70 TRP A C 1
ATOM 551 O O . TRP A 1 70 ? -1.348 -3.527 3.795 1.00 94.25 70 TRP A O 1
ATOM 561 N N . VAL A 1 71 ? -1.699 -5.660 4.410 1.00 94.62 71 VAL A N 1
ATOM 562 C CA . VAL A 1 71 ? -3.134 -5.533 4.640 1.00 94.62 71 VAL A CA 1
ATOM 563 C C . VAL A 1 71 ? -3.359 -5.355 6.133 1.00 94.62 71 VAL A C 1
ATOM 565 O O . VAL A 1 71 ? -2.945 -6.190 6.930 1.00 94.62 71 VAL A O 1
ATOM 568 N N . VAL A 1 72 ? -4.025 -4.273 6.529 1.00 96.62 72 VAL A N 1
ATOM 569 C CA . VAL A 1 72 ? -4.486 -4.084 7.908 1.00 96.62 72 VAL A CA 1
ATOM 570 C C . VAL A 1 72 ? -5.994 -4.249 7.972 1.00 96.62 72 VAL A C 1
ATOM 572 O O . VAL A 1 72 ? -6.726 -3.668 7.172 1.00 96.62 72 VAL A O 1
ATOM 575 N N . SER A 1 73 ? -6.467 -5.028 8.938 1.00 96.38 73 SER A N 1
ATOM 576 C CA . SER A 1 73 ? -7.887 -5.290 9.153 1.00 96.38 73 SER A CA 1
ATOM 577 C C . SER A 1 73 ? -8.214 -5.206 10.637 1.00 96.38 73 SER A C 1
ATOM 579 O O . SER A 1 73 ? -7.607 -5.879 11.475 1.00 96.38 73 SER A O 1
ATOM 581 N N . CYS A 1 74 ? -9.176 -4.355 10.983 1.00 97.06 74 CYS A N 1
ATOM 582 C CA . CYS A 1 74 ? -9.705 -4.317 12.334 1.00 97.06 74 CYS A CA 1
ATOM 583 C C . CYS A 1 74 ? -10.576 -5.552 12.584 1.00 97.06 74 CYS A C 1
ATOM 585 O O . CYS A 1 74 ? -11.453 -5.882 11.790 1.00 97.06 74 CYS A O 1
ATOM 587 N N . ARG A 1 75 ? -10.382 -6.228 13.718 1.00 95.25 75 ARG A N 1
ATOM 588 C CA . ARG A 1 75 ? -11.164 -7.430 14.053 1.00 95.25 75 ARG A CA 1
ATOM 589 C C . ARG A 1 75 ? -12.581 -7.121 14.529 1.00 95.25 75 ARG A C 1
ATOM 591 O O . ARG A 1 75 ? -13.399 -8.030 14.646 1.00 95.25 75 ARG A O 1
ATOM 598 N N . GLN A 1 76 ? -12.867 -5.856 14.838 1.00 95.75 76 GLN A N 1
ATOM 599 C CA . GLN A 1 76 ? -14.124 -5.432 15.461 1.00 95.75 76 GLN A CA 1
ATOM 600 C C . GLN A 1 76 ? -14.956 -4.461 14.621 1.00 95.75 76 GLN A C 1
ATOM 602 O O . GLN A 1 76 ? -16.134 -4.268 14.919 1.00 95.75 76 GLN A O 1
ATOM 607 N N . CYS A 1 77 ? -14.392 -3.847 13.584 1.00 95.56 77 CYS A N 1
ATOM 608 C CA . CYS A 1 77 ? -15.125 -2.965 12.680 1.00 95.56 77 CYS A CA 1
ATOM 609 C C . CYS A 1 77 ? -14.761 -3.287 11.222 1.00 95.56 77 CYS A C 1
ATOM 611 O O . CYS A 1 77 ? -13.746 -3.935 10.983 1.00 95.56 77 CYS A O 1
ATOM 613 N N . PRO A 1 78 ? -15.570 -2.862 10.237 1.00 94.00 78 PRO A N 1
ATOM 614 C CA . PRO A 1 78 ? -15.290 -3.132 8.827 1.00 94.00 78 PRO A CA 1
ATOM 615 C C . PRO A 1 78 ? -14.099 -2.333 8.268 1.00 94.00 78 PRO A C 1
ATOM 617 O O . PRO A 1 78 ? -13.836 -2.416 7.070 1.00 94.00 78 PRO A O 1
ATOM 620 N N . ASP A 1 79 ? -13.402 -1.549 9.095 1.00 90.50 79 ASP A N 1
ATOM 621 C CA . ASP A 1 79 ? -12.279 -0.735 8.644 1.00 90.50 79 ASP A CA 1
ATOM 622 C C . ASP A 1 79 ? -11.042 -1.600 8.374 1.00 90.50 79 ASP A C 1
ATOM 624 O O . ASP A 1 79 ? -10.657 -2.474 9.159 1.00 90.50 79 ASP A O 1
ATOM 628 N N . GLY A 1 80 ? -10.372 -1.284 7.274 1.00 91.94 80 GLY A N 1
ATOM 629 C CA . GLY A 1 80 ? -9.107 -1.868 6.865 1.00 91.94 80 GLY A CA 1
ATOM 630 C C . GLY A 1 80 ? -8.499 -1.053 5.732 1.00 91.94 80 GLY A C 1
ATOM 631 O O . GLY A 1 80 ? -9.179 -0.234 5.113 1.00 91.94 80 GLY A O 1
ATOM 632 N N . GLU A 1 81 ? -7.210 -1.243 5.489 1.00 93.75 81 GLU A N 1
ATOM 633 C CA . GLU A 1 81 ? -6.462 -0.499 4.477 1.00 93.75 81 GLU A CA 1
ATOM 634 C C . GLU A 1 81 ? -5.282 -1.333 3.962 1.00 93.75 81 GLU A C 1
ATOM 636 O O . GLU A 1 81 ? -4.879 -2.317 4.585 1.00 93.75 81 GLU A O 1
ATOM 641 N N . GLN A 1 82 ? -4.733 -0.950 2.812 1.00 91.50 82 GLN A N 1
ATOM 642 C CA . GLN A 1 82 ? -3.571 -1.592 2.208 1.00 91.50 82 GLN A CA 1
ATOM 643 C C . GLN A 1 82 ? -2.426 -0.597 2.018 1.00 91.50 82 GLN A C 1
ATOM 645 O O . GLN A 1 82 ? -2.601 0.480 1.444 1.00 91.50 82 GLN A O 1
ATOM 650 N N . PHE A 1 83 ? -1.227 -0.991 2.439 1.00 91.00 83 PHE A N 1
ATOM 651 C CA . PHE A 1 83 ? -0.009 -0.191 2.330 1.00 91.00 83 PHE A CA 1
ATOM 652 C C . PHE A 1 83 ? 1.095 -0.990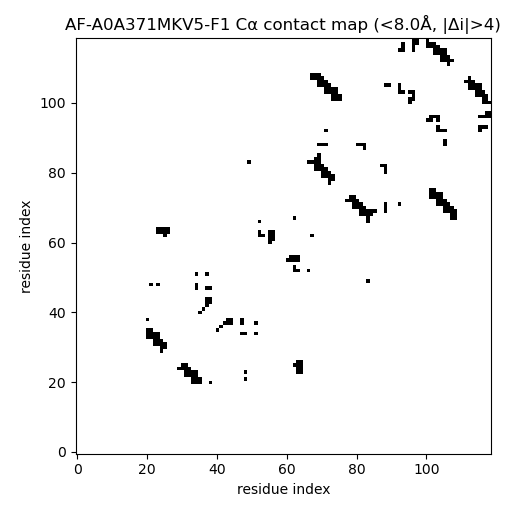 1.655 1.00 91.00 83 PHE A C 1
ATOM 654 O O . PHE A 1 83 ? 1.191 -2.191 1.848 1.00 91.00 83 PHE A O 1
ATOM 661 N N . LEU A 1 84 ? 1.979 -0.331 0.913 1.00 90.44 84 LEU A N 1
ATOM 662 C CA . LEU A 1 84 ? 3.162 -0.992 0.352 1.00 90.44 84 LEU A CA 1
ATOM 663 C C . LEU A 1 84 ? 4.359 -0.980 1.318 1.00 90.44 84 LEU A C 1
ATOM 665 O O . LEU A 1 84 ? 5.330 -1.693 1.108 1.00 90.44 84 LEU A O 1
ATOM 669 N N . SER A 1 85 ? 4.268 -0.227 2.421 1.00 89.12 85 SER A N 1
ATOM 670 C CA . SER A 1 85 ? 5.278 -0.212 3.482 1.00 89.12 85 SER A CA 1
ATOM 671 C C . SER A 1 85 ? 4.722 -0.689 4.825 1.00 89.12 85 SER A C 1
ATOM 673 O O . SER A 1 85 ? 3.714 -0.167 5.317 1.00 89.12 85 SER A O 1
ATOM 675 N N . GLU A 1 86 ? 5.449 -1.604 5.475 1.00 92.12 86 GLU A N 1
ATOM 676 C CA . GLU A 1 86 ? 5.137 -2.098 6.826 1.00 92.12 86 GLU A CA 1
ATOM 677 C C . GLU A 1 86 ? 5.009 -0.936 7.815 1.00 92.12 86 GLU A C 1
ATOM 679 O O . GLU A 1 86 ? 4.078 -0.868 8.613 1.00 92.12 86 GLU A O 1
ATOM 684 N N . ALA A 1 87 ? 5.930 0.031 7.749 1.00 93.06 87 ALA A N 1
ATOM 685 C CA . ALA A 1 87 ? 5.947 1.168 8.661 1.00 93.06 87 ALA A CA 1
ATOM 686 C C . ALA A 1 87 ? 4.634 1.969 8.615 1.00 93.06 87 ALA A C 1
ATOM 688 O O . ALA A 1 87 ? 4.122 2.383 9.663 1.00 93.06 87 ALA A O 1
ATOM 689 N N . SER A 1 88 ? 4.072 2.155 7.417 1.00 93.25 88 SER A N 1
ATOM 690 C CA . SER A 1 88 ? 2.794 2.844 7.227 1.00 93.25 88 SER A CA 1
ATOM 691 C C . SER A 1 88 ? 1.631 2.013 7.765 1.00 93.25 88 SER A C 1
ATOM 693 O O . SER A 1 88 ? 0.848 2.533 8.567 1.00 93.25 88 SER A O 1
ATOM 695 N N . ALA A 1 89 ? 1.578 0.718 7.429 1.00 95.12 89 ALA A N 1
ATOM 696 C CA . ALA A 1 89 ? 0.584 -0.222 7.954 1.00 95.12 89 ALA A CA 1
ATOM 697 C C . ALA A 1 89 ? 0.588 -0.256 9.488 1.00 95.12 89 ALA A C 1
ATOM 699 O O . ALA A 1 89 ? -0.428 -0.023 10.148 1.00 95.12 89 ALA A O 1
ATOM 700 N N . ARG A 1 90 ? 1.768 -0.416 10.084 1.00 95.81 90 ARG A N 1
ATOM 701 C CA . ARG A 1 90 ? 1.961 -0.492 11.531 1.00 95.81 90 ARG A CA 1
ATOM 702 C C . ARG A 1 90 ? 1.614 0.812 12.244 1.00 95.81 90 ARG A C 1
ATOM 704 O O . ARG A 1 90 ? 1.154 0.786 13.389 1.00 95.81 90 ARG A O 1
ATOM 711 N N . ARG A 1 91 ? 1.851 1.968 11.617 1.00 96.88 91 ARG 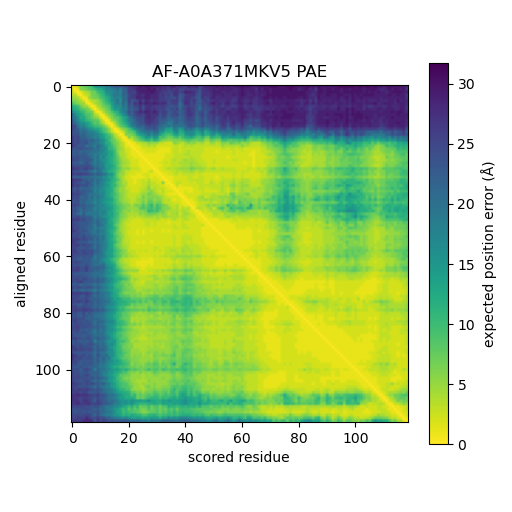A N 1
ATOM 712 C CA . ARG A 1 91 ? 1.444 3.276 12.156 1.00 96.88 91 ARG A CA 1
ATOM 713 C C . ARG A 1 91 ? -0.074 3.431 12.138 1.00 96.88 91 ARG A C 1
ATOM 715 O O . ARG A 1 91 ? -0.631 3.902 13.134 1.00 96.88 91 ARG A O 1
ATOM 722 N N . TRP A 1 92 ? -0.727 3.041 11.045 1.00 96.62 92 TRP A N 1
ATOM 723 C CA . TRP A 1 92 ? -2.186 3.040 10.954 1.00 96.62 92 TRP A CA 1
ATOM 724 C C . TRP A 1 92 ? -2.785 2.136 12.032 1.00 96.62 92 TRP A C 1
ATOM 726 O O . TRP A 1 92 ? -3.573 2.610 12.847 1.00 96.62 92 TRP A O 1
ATOM 736 N N . ALA A 1 93 ? -2.317 0.888 12.121 1.00 96.81 93 ALA A N 1
ATOM 737 C CA . ALA A 1 93 ? -2.820 -0.111 13.060 1.00 96.81 93 ALA A CA 1
ATOM 738 C C . ALA A 1 93 ? -2.687 0.342 14.521 1.00 96.81 93 ALA A C 1
ATOM 740 O O . ALA A 1 93 ? -3.663 0.308 15.268 1.00 96.81 93 ALA A O 1
ATOM 741 N N . ARG A 1 94 ? -1.523 0.881 14.914 1.00 96.81 94 ARG A N 1
ATOM 742 C CA . ARG A 1 94 ? -1.322 1.460 16.257 1.00 96.81 94 ARG A CA 1
ATOM 743 C C . ARG A 1 94 ? -2.253 2.634 16.542 1.00 96.81 94 ARG A C 1
ATOM 745 O O . ARG A 1 94 ? -2.814 2.731 17.630 1.00 96.81 94 ARG A O 1
ATOM 752 N N . THR A 1 95 ? -2.419 3.532 15.574 1.00 97.12 95 THR A N 1
ATOM 753 C CA . THR A 1 95 ? -3.293 4.702 15.729 1.00 97.12 95 THR A CA 1
ATOM 754 C C . THR A 1 95 ? -4.752 4.277 15.879 1.00 97.12 95 THR A C 1
ATOM 756 O O . THR A 1 95 ? -5.450 4.768 16.766 1.00 97.12 95 THR A O 1
ATOM 759 N N . HIS A 1 96 ? -5.200 3.332 15.052 1.00 96.94 96 HIS A N 1
ATOM 760 C CA . HIS A 1 96 ? -6.550 2.789 15.102 1.00 96.94 96 HIS A CA 1
ATOM 761 C C . HIS A 1 96 ? -6.809 2.081 16.434 1.00 96.94 96 HIS A C 1
ATOM 763 O O . HIS A 1 96 ? -7.763 2.439 17.125 1.00 96.94 96 HIS A O 1
ATOM 769 N N . ALA A 1 97 ? -5.936 1.150 16.837 1.00 97.25 97 ALA A N 1
ATOM 770 C CA . ALA A 1 97 ? -6.046 0.425 18.102 1.00 97.25 97 ALA A CA 1
ATOM 771 C C . ALA A 1 97 ? -6.113 1.384 19.300 1.00 97.25 97 ALA A C 1
ATOM 773 O O . ALA A 1 97 ? -6.987 1.256 20.152 1.00 97.25 97 ALA A O 1
ATOM 774 N N . ARG A 1 98 ? -5.272 2.424 19.327 1.00 96.75 98 ARG A N 1
ATOM 775 C CA . ARG A 1 98 ? -5.286 3.438 20.392 1.00 96.75 98 ARG A CA 1
ATOM 776 C C . ARG A 1 98 ? -6.602 4.217 20.475 1.00 96.75 98 ARG A C 1
ATOM 778 O O . ARG A 1 98 ? -7.070 4.510 21.572 1.00 96.75 98 ARG A O 1
ATOM 785 N N . HIS A 1 99 ? -7.179 4.609 19.342 1.00 97.12 99 HIS A N 1
ATOM 786 C CA . HIS A 1 99 ? -8.383 5.449 19.327 1.00 97.12 99 HIS A CA 1
ATOM 787 C C . HIS A 1 99 ? -9.674 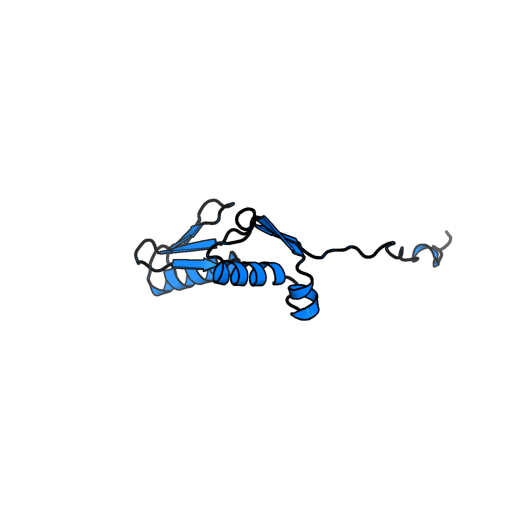4.660 19.541 1.00 97.12 99 HIS A C 1
ATOM 789 O O . HIS A 1 99 ? -10.610 5.172 20.149 1.00 97.12 99 HIS A O 1
ATOM 795 N N . THR A 1 100 ? -9.725 3.426 19.049 1.00 95.88 100 THR A N 1
ATOM 796 C CA . THR A 1 100 ? -10.934 2.589 19.077 1.00 95.88 100 THR A CA 1
ATOM 797 C C . THR A 1 100 ? -10.917 1.554 20.193 1.00 95.88 100 THR A C 1
ATOM 799 O O . THR A 1 100 ? -11.963 1.032 20.563 1.00 95.88 100 THR A O 1
ATOM 802 N N . ARG A 1 101 ? -9.737 1.269 20.756 1.00 95.25 101 ARG A N 1
ATOM 803 C CA . ARG A 1 101 ? -9.474 0.110 21.619 1.00 95.25 101 ARG A CA 1
ATOM 804 C C . ARG A 1 101 ? -9.743 -1.229 20.932 1.00 95.25 101 ARG A C 1
ATOM 806 O O . ARG A 1 101 ? -10.085 -2.206 21.594 1.00 95.25 101 ARG A O 1
ATOM 813 N N . HIS A 1 102 ? -9.623 -1.269 19.610 1.00 97.62 102 HIS A N 1
ATOM 814 C CA . HIS A 1 102 ? -9.781 -2.492 18.842 1.00 97.62 102 HIS A CA 1
ATOM 815 C C . HIS A 1 102 ? -8.449 -3.207 18.616 1.00 97.62 102 HIS A C 1
ATOM 817 O O . HIS A 1 102 ? -7.386 -2.590 18.653 1.00 97.62 102 HIS A O 1
ATOM 823 N N . GLU A 1 103 ? -8.522 -4.510 18.363 1.00 96.38 103 GLU A N 1
ATOM 824 C CA . GLU A 1 103 ? -7.390 -5.286 17.876 1.00 96.38 103 GLU A CA 1
ATOM 825 C C . GLU A 1 103 ? -7.319 -5.164 16.357 1.00 96.38 103 GLU A C 1
ATOM 827 O O . GLU A 1 103 ? -8.318 -5.322 15.648 1.00 96.38 103 GLU A O 1
ATOM 832 N N . VAL A 1 104 ? -6.119 -4.913 15.849 1.00 97.56 104 VAL A N 1
ATOM 833 C CA . VAL A 1 104 ? -5.871 -4.804 14.413 1.00 97.56 104 VAL A CA 1
ATOM 834 C C . VAL A 1 104 ? -4.939 -5.927 13.991 1.00 97.56 104 VAL A C 1
ATOM 836 O O . VAL A 1 104 ? -3.831 -6.039 14.513 1.00 97.56 104 VAL A O 1
ATOM 839 N N . ALA A 1 105 ? -5.392 -6.754 13.053 1.00 96.50 105 ALA A N 1
ATOM 840 C CA . ALA A 1 105 ? -4.548 -7.711 12.356 1.00 96.50 105 ALA A CA 1
ATOM 841 C C . ALA A 1 105 ? -3.807 -7.003 11.217 1.00 96.50 105 ALA A C 1
ATOM 843 O O . ALA A 1 105 ? -4.364 -6.122 10.557 1.00 96.50 105 ALA A O 1
ATOM 844 N N . MET A 1 106 ? -2.550 -7.369 11.023 1.00 96.19 106 MET A N 1
ATOM 845 C CA . MET A 1 106 ? -1.692 -6.898 9.951 1.00 96.19 106 MET A CA 1
ATOM 846 C C . MET A 1 106 ? -1.062 -8.116 9.286 1.00 96.19 106 MET A C 1
ATOM 848 O O . MET A 1 106 ? -0.343 -8.860 9.947 1.00 96.19 106 MET A O 1
ATOM 852 N N . ASP A 1 107 ? -1.322 -8.292 7.999 1.00 93.62 107 ASP A N 1
ATOM 853 C CA . ASP A 1 107 ? -0.887 -9.441 7.211 1.00 93.62 107 ASP A CA 1
ATOM 854 C C . ASP A 1 107 ? -0.067 -8.974 6.001 1.00 93.62 107 ASP A C 1
ATOM 856 O O . ASP A 1 107 ? -0.309 -7.901 5.441 1.00 93.62 107 ASP A O 1
ATOM 860 N N . HIS A 1 108 ? 0.896 -9.791 5.586 1.00 92.25 108 HIS A N 1
ATOM 861 C CA . HIS A 1 108 ? 1.692 -9.610 4.374 1.00 92.25 108 HIS A CA 1
ATOM 862 C C . HIS A 1 108 ? 1.961 -10.986 3.757 1.00 92.25 108 HIS A C 1
ATOM 864 O O . HIS A 1 108 ? 2.003 -11.975 4.481 1.00 92.25 108 HIS A O 1
ATOM 870 N N . ALA A 1 109 ? 2.126 -11.073 2.434 1.00 87.00 109 ALA A N 1
ATOM 871 C CA . ALA A 1 109 ? 2.249 -12.368 1.754 1.00 87.00 109 ALA A CA 1
ATOM 872 C C . ALA A 1 109 ? 3.440 -13.212 2.250 1.00 87.00 109 ALA A C 1
ATOM 874 O O . ALA A 1 109 ? 3.344 -14.436 2.286 1.00 87.00 109 ALA A O 1
ATOM 875 N N . ASP A 1 110 ? 4.522 -12.546 2.657 1.00 82.50 110 ASP A N 1
ATOM 876 C CA . ASP A 1 110 ? 5.778 -13.181 3.074 1.00 82.50 110 ASP A CA 1
ATOM 877 C C . ASP A 1 110 ? 6.014 -13.195 4.596 1.00 82.50 110 ASP A C 1
ATOM 879 O O . ASP A 1 110 ? 7.078 -13.631 5.033 1.00 82.50 110 ASP A O 1
ATOM 883 N N . ASP A 1 111 ? 5.074 -12.696 5.408 1.00 80.75 111 ASP A N 1
ATOM 884 C CA . ASP A 1 111 ? 5.247 -12.583 6.865 1.00 80.75 111 ASP A CA 1
ATOM 885 C C . ASP A 1 111 ? 4.106 -13.268 7.628 1.00 80.75 111 ASP A C 1
ATOM 887 O O . ASP A 1 111 ? 2.955 -13.308 7.183 1.00 80.75 111 ASP A O 1
ATOM 891 N N . ASP A 1 112 ? 4.429 -13.785 8.809 1.00 78.06 112 ASP A N 1
ATOM 892 C CA . ASP A 1 112 ? 3.438 -14.294 9.740 1.00 78.06 112 ASP A CA 1
ATOM 893 C C . ASP A 1 112 ? 2.631 -13.109 10.294 1.00 78.06 112 ASP A C 1
ATOM 895 O O . ASP A 1 112 ? 3.174 -12.166 10.873 1.00 78.06 112 ASP A O 1
ATOM 899 N N . GLY A 1 113 ? 1.308 -13.157 10.125 1.00 82.00 113 GLY A N 1
ATOM 900 C CA . GLY A 1 113 ? 0.410 -12.073 10.520 1.00 82.00 113 GLY A CA 1
ATOM 901 C C . GLY A 1 113 ? 0.624 -11.594 11.963 1.00 82.00 113 GLY A C 1
ATOM 902 O O . GLY A 1 113 ? 0.679 -12.376 12.917 1.00 82.00 113 GLY A O 1
ATOM 903 N N . VAL A 1 114 ? 0.698 -10.275 12.142 1.00 91.38 114 VAL A N 1
ATOM 904 C CA . VAL A 1 114 ? 0.919 -9.614 13.432 1.00 91.38 114 VAL A CA 1
ATOM 905 C C . VAL A 1 114 ? -0.382 -9.009 13.941 1.00 91.38 114 VAL A C 1
ATOM 907 O O . VAL A 1 114 ? -1.118 -8.351 13.211 1.00 91.38 114 VAL A O 1
ATOM 910 N N . VAL A 1 115 ? -0.649 -9.164 15.239 1.00 93.38 115 VAL A N 1
ATOM 911 C CA . VAL A 1 115 ? -1.790 -8.520 15.901 1.00 93.38 115 VAL A CA 1
ATOM 912 C C . VAL A 1 115 ? -1.305 -7.367 16.761 1.00 93.38 115 VAL A C 1
ATOM 914 O O . VAL A 1 115 ? -0.478 -7.546 17.655 1.00 93.38 115 VAL A O 1
ATOM 917 N N . ILE A 1 116 ? -1.857 -6.182 16.522 1.00 93.06 116 ILE A N 1
ATOM 918 C CA . ILE A 1 116 ? -1.645 -5.006 17.359 1.00 93.06 116 ILE A CA 1
ATOM 919 C C . ILE A 1 116 ? -2.833 -4.860 18.304 1.00 93.06 116 ILE A C 1
ATOM 921 O O . ILE A 1 116 ? -3.956 -4.581 17.880 1.00 93.06 116 ILE A O 1
ATOM 925 N N . ALA A 1 117 ? -2.559 -5.049 19.592 1.00 88.81 117 ALA A N 1
ATOM 926 C CA . ALA A 1 117 ? -3.508 -4.812 20.668 1.00 88.81 117 ALA A CA 1
ATOM 927 C C . ALA A 1 117 ? -3.532 -3.322 21.064 1.00 88.81 117 ALA A C 1
ATOM 929 O O . ALA A 1 117 ? -2.536 -2.614 20.874 1.00 88.81 117 ALA A O 1
ATOM 930 N N . PRO A 1 118 ? -4.651 -2.833 21.619 1.00 85.31 118 PRO A N 1
ATOM 931 C CA . PRO A 1 118 ? -4.697 -1.511 22.228 1.00 85.31 118 PRO A CA 1
ATOM 932 C C . PRO A 1 118 ? -3.821 -1.452 23.490 1.00 85.31 118 PRO A C 1
ATOM 934 O O . PRO A 1 118 ? -3.743 -2.429 24.234 1.00 85.31 118 PRO A O 1
ATOM 937 N N . GLU A 1 119 ? -3.177 -0.303 23.719 1.00 75.94 119 GLU A N 1
ATOM 938 C CA . GLU A 1 119 ? -2.398 -0.014 24.939 1.00 75.94 119 GLU A CA 1
ATOM 939 C C . GLU A 1 119 ? -3.278 0.432 26.117 1.00 75.94 119 GLU A C 1
ATOM 941 O O . GLU A 1 119 ? -4.281 1.154 25.882 1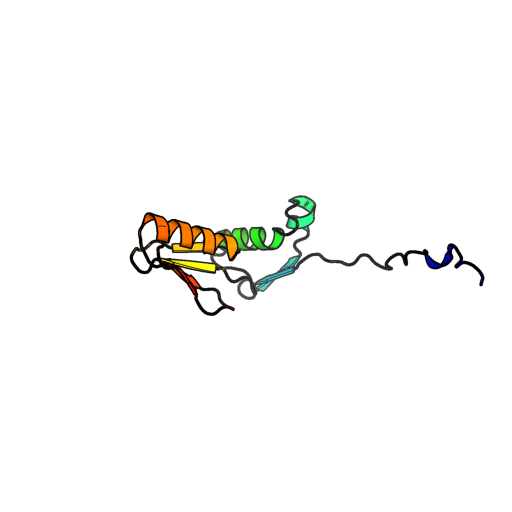.00 75.94 119 GLU A O 1
#

Nearest PDB structures (foldseek):
  8dx4-assembly3_C  TM=2.515E-01  e=6.345E+00  Escherichia coli
  6xi5-assembly1_B  TM=2.844E-01  e=7.606E+00  Homo sapiens
  7t31-assembly4_D  TM=2.606E-01  e=9.686E+00  Clostridioides difficile R20291

Sequence (119 aa):
MSPPSDDDFRTHSPTAPIDDTPTVSCSRCGEEWDLSYELDELQLGNQSVEQFALDHRRHTGHFPDDVSPWVVSCRQCPDGEQFLSEASARRWARTHARHTRHEVAMDHADDDGVVIAPE